Protein 1MOF (pdb70)

InterPro domains:
  IPR008981 F-MuLV receptor-binding [G3DSA:3.90.310.10] (42-267)
  IPR008981 F-MuLV receptor-binding [SSF49830] (42-273)
  IPR018154 TLV/ENV coat polyprotein [PF00429] (26-640)
  IPR018154 TLV/ENV coat polyprotein [PTHR10424] (219-652)

Foldseek 3Di:
DVVVVVVVVVVVVVVVVVVVVVVVVVQVVQQVVCVVVPGDCSVVVHDDDDDDD

Nearest PDB structures (foldseek):
  7s94-assembly2_E  TM=9.804E-01  e=1.054E-05  Sus scrofa
  4jgs-assembly1_E  TM=9.939E-01  e=1.323E-05  Mus musculus
  4jgs-assembly1_G  TM=9.899E-01  e=1.790E-05  Mus musculus
  4jgs-assembly2_I  TM=9.888E-01  e=2.082E-05  Mus musculus
  6rx1-assembly1_A  TM=9.873E-01  e=5.217E-03  Homo sapiens

Structure (mmCIF, N/CA/C/O backbone):
data_1MOF
#
_entry.id   1MOF
#
_cell.length_a   53.100
_cell.length_b   53.100
_cell.length_c   53.100
_cell.angle_alpha   90.00
_cell.angle_beta   90.00
_cell.angle_gamma   90.00
#
_symmetry.space_group_name_H-M   'P 21 3'
#
loop_
_entity.id
_entity.type
_entity.pdbx_description
1 polymer 'MOLONEY MURINE LEUKEMIA VIRUS P15'
2 non-polymer 'CHLORIDE ION'
3 water water
#
loop_
_atom_site.group_PDB
_atom_site.id
_atom_site.type_symbol
_atom_site.label_atom_id
_atom_site.label_alt_id
_atom_site.label_comp_id
_atom_site.label_asym_id
_atom_site.label_entity_id
_atom_site.label_seq_id
_atom_site.pdbx_PDB_ins_code
_atom_site.Cartn_x
_atom_site.Cartn_y
_atom_site.Cartn_z
_atom_site.occupancy
_atom_site.B_iso_or_equiv
_atom_site.auth_seq_id
_atom_site.auth_comp_id
_atom_site.auth_asym_id
_atom_site.auth_atom_id
_atom_site.pdbx_PDB_model_num
ATOM 1 N N . ASP A 1 3 ? 46.116 47.358 56.720 1.00 37.67 46 ASP A N 1
ATOM 2 C CA . ASP A 1 3 ? 45.623 48.165 55.607 1.00 37.43 46 ASP A CA 1
ATOM 3 C C . ASP A 1 3 ? 46.201 47.702 54.276 1.00 34.73 46 ASP A C 1
ATOM 4 O O . ASP A 1 3 ? 45.430 47.459 53.340 1.00 32.74 46 ASP A O 1
ATOM 10 N N . LEU A 1 4 ? 47.544 47.591 54.139 1.00 31.75 47 LEU A N 1
ATOM 11 C CA . LEU A 1 4 ? 48.092 46.858 52.990 1.00 29.93 47 LEU A CA 1
ATOM 12 C C . LEU A 1 4 ? 47.710 45.374 53.110 1.00 27.68 47 LEU A C 1
ATOM 13 O O . LEU A 1 4 ? 47.426 44.742 52.082 1.00 24.82 47 LEU A O 1
ATOM 19 N N . ARG A 1 5 ? 47.674 44.822 54.349 1.00 24.47 48 ARG A N 1
ATOM 20 C CA . ARG A 1 5 ? 47.167 43.465 54.548 1.00 24.36 48 ARG A CA 1
ATOM 21 C C . ARG A 1 5 ? 45.713 43.302 54.160 1.00 23.10 48 ARG A C 1
ATOM 22 O O . ARG A 1 5 ? 45.331 42.275 53.588 1.00 21.81 48 ARG A O 1
ATOM 36 N N . GLU A 1 6 ? 44.900 44.352 54.328 1.00 21.87 49 GLU A N 1
ATOM 37 C CA . GLU A 1 6 ? 43.499 44.212 53.920 1.00 21.74 49 GLU A CA 1
ATOM 38 C C . GLU A 1 6 ? 43.353 44.185 52.396 1.00 19.08 49 GLU A C 1
ATOM 39 O O . GLU A 1 6 ? 42.510 43.453 51.863 1.00 19.71 49 GLU A O 1
ATOM 46 N N . VAL A 1 7 ? 44.138 45.003 51.681 1.00 17.01 50 VAL A N 1
ATOM 47 C CA . VAL A 1 7 ? 44.173 44.934 50.220 1.00 16.03 50 VAL A CA 1
ATOM 48 C C . VAL A 1 7 ? 44.658 43.563 49.749 1.00 15.34 50 VAL A C 1
ATOM 49 O O . VAL A 1 7 ? 44.071 42.985 48.830 1.00 13.16 50 VAL A O 1
ATOM 54 N N . GLU A 1 8 ? 45.711 43.017 50.380 1.00 13.45 51 GLU A N 1
ATOM 55 C CA . GLU A 1 8 ? 46.160 41.668 49.990 1.00 14.17 51 GLU A CA 1
A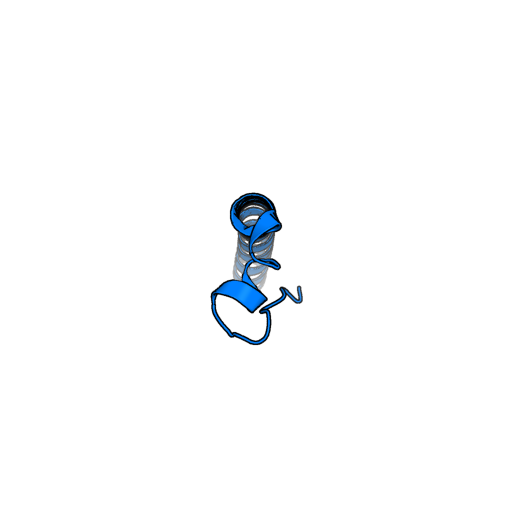TOM 56 C C . GLU A 1 8 ? 45.107 40.596 50.245 1.00 12.89 51 GLU A C 1
ATOM 57 O O . GLU A 1 8 ? 44.888 39.779 49.359 1.00 12.45 51 GLU A O 1
ATOM 64 N N . LYS A 1 9 ? 44.425 40.608 51.396 1.00 11.97 52 LYS A N 1
ATOM 65 C CA . LYS A 1 9 ? 43.315 39.690 51.599 1.00 13.54 52 LYS A CA 1
ATOM 66 C C . LYS A 1 9 ? 42.195 39.794 50.558 1.00 12.71 52 LYS A C 1
ATOM 67 O O . LYS A 1 9 ? 41.610 38.774 50.132 1.00 12.43 52 LYS A O 1
ATOM 77 N N . SER A 1 10 ? 41.877 41.004 50.083 1.00 10.35 53 SER A N 1
ATOM 78 C CA . SER A 1 10 ? 40.828 41.171 49.054 1.00 11.07 53 SER A CA 1
ATOM 79 C C . SER A 1 10 ? 41.248 40.541 47.730 1.00 10.9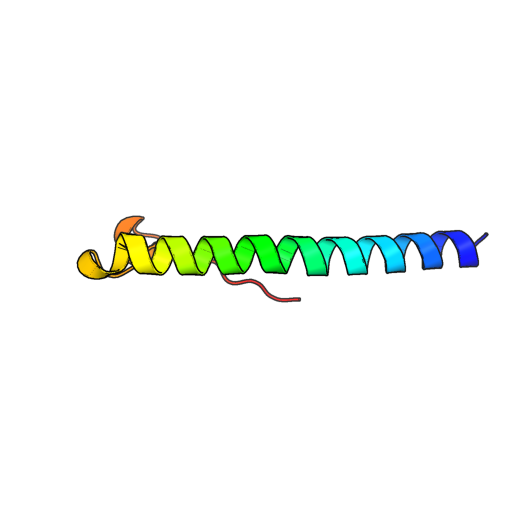9 53 SER A C 1
ATOM 80 O O . SER A 1 10 ? 40.435 39.917 47.031 1.00 13.06 53 SER A O 1
ATOM 85 N N . ILE A 1 11 ? 42.548 40.680 47.389 1.00 9.84 54 ILE A N 1
ATOM 86 C CA . ILE A 1 11 ? 43.069 40.077 46.178 1.00 10.01 54 ILE A CA 1
ATOM 87 C C . ILE A 1 11 ? 43.036 38.571 46.385 1.00 11.61 54 ILE A C 1
ATOM 88 O O . ILE A 1 11 ? 42.556 37.905 45.470 1.00 11.14 54 ILE A O 1
ATOM 94 N N . SER A 1 12 ? 43.492 37.975 47.503 1.00 11.25 55 SER A N 1
ATOM 95 C CA . SER A 1 12 ? 43.319 36.526 47.654 1.00 11.98 55 SER A CA 1
ATOM 96 C C . SER A 1 12 ? 41.851 36.058 47.540 1.00 11.96 55 SER A C 1
ATOM 97 O O . SER A 1 12 ? 41.571 35.006 46.948 1.00 13.14 55 SER A O 1
ATOM 102 N N . ASN A 1 13 ? 40.885 36.776 48.117 1.00 11.74 56 ASN A N 1
ATOM 103 C CA . ASN A 1 13 ? 39.483 36.358 47.980 1.00 14.31 56 ASN A CA 1
ATOM 104 C C . ASN A 1 13 ? 38.962 36.371 46.524 1.00 14.42 56 ASN A C 1
ATOM 105 O O . ASN A 1 13 ? 38.254 35.481 46.011 1.00 12.69 56 ASN A O 1
ATOM 113 N N . LEU A 1 14 ? 39.441 37.427 45.849 1.00 14.86 57 LEU A N 1
ATOM 114 C CA . LEU A 1 14 ? 39.089 37.659 44.475 1.00 14.05 57 LEU A CA 1
ATOM 115 C C . LEU A 1 14 ? 39.696 36.568 43.590 1.00 14.16 57 LEU A C 1
ATOM 116 O O . LEU A 1 14 ? 39.014 36.039 42.706 1.00 12.96 57 LEU A O 1
ATOM 122 N N . GLU A 1 15 ? 40.960 36.171 43.827 1.00 13.17 58 GLU A N 1
ATOM 123 C CA . GLU A 1 15 ? 41.582 35.013 43.147 1.00 12.34 58 GLU A CA 1
ATOM 124 C C . GLU A 1 15 ? 40.822 33.699 43.393 1.00 13.90 58 GLU A C 1
ATOM 125 O O . GLU A 1 15 ? 40.667 32.889 42.481 1.00 13.43 58 GLU A O 1
ATOM 132 N N . LYS A 1 16 ? 40.323 33.461 44.636 1.00 13.65 59 LYS A N 1
ATOM 133 C CA . LYS A 1 16 ? 39.576 32.230 44.893 1.00 14.15 59 LYS A CA 1
ATOM 134 C C . LYS A 1 16 ? 38.263 32.317 44.140 1.00 14.58 59 LYS A C 1
ATOM 135 O O . LYS A 1 16 ? 37.750 31.311 43.658 1.00 14.43 59 LYS A O 1
ATOM 145 N N . SER A 1 17 ? 37.642 33.517 44.066 1.00 11.91 60 SER A N 1
ATOM 146 C CA . SER A 1 17 ? 36.411 33.627 43.291 1.00 14.47 60 SER A CA 1
ATOM 147 C C . SER A 1 17 ? 36.534 33.324 41.796 1.00 13.20 60 SER A C 1
ATOM 148 O O . SER A 1 17 ? 35.664 32.654 41.219 1.00 15.19 60 SER A O 1
ATOM 153 N N . LEU A 1 18 ? 37.597 33.856 41.191 1.00 12.91 61 LEU A N 1
ATOM 154 C CA . LEU A 1 18 ? 37.845 33.671 39.766 1.00 13.95 61 LEU A CA 1
ATOM 155 C C . LEU A 1 18 ? 38.130 32.198 39.508 1.00 14.23 61 LEU A C 1
ATOM 156 O O . LEU A 1 18 ? 37.672 31.669 38.485 1.00 15.34 61 LEU A O 1
ATOM 162 N N . THR A 1 19 ? 38.875 31.509 40.396 1.00 14.54 62 THR A N 1
ATOM 163 C CA . THR A 1 19 ? 39.123 30.073 40.268 1.00 14.28 62 THR A CA 1
ATOM 164 C C . THR A 1 19 ? 37.789 29.334 40.250 1.00 13.72 62 THR A C 1
ATOM 165 O O . THR A 1 19 ? 37.534 28.540 39.343 1.00 12.70 62 THR A O 1
ATOM 171 N N . SER A 1 20 ? 36.893 29.598 41.205 1.00 11.95 63 SER A N 1
ATOM 172 C CA . SER A 1 20 ? 35.555 28.998 41.236 1.00 12.60 63 SER A CA 1
ATOM 173 C C . SER A 1 20 ? 34.733 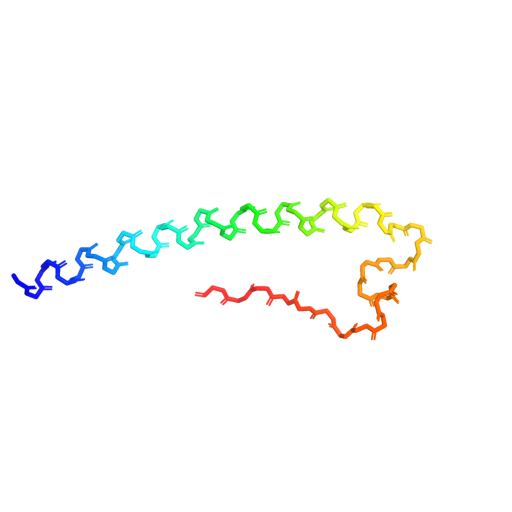29.242 39.960 1.00 12.30 63 SER A C 1
ATOM 174 O O . SER A 1 20 ? 34.152 28.325 39.358 1.00 13.50 63 SER A O 1
ATOM 179 N N . LEU A 1 21 ? 34.705 30.521 39.562 1.00 11.89 64 LEU A N 1
ATOM 180 C CA . LEU A 1 21 ? 33.967 30.882 38.338 1.00 11.14 64 LEU A CA 1
ATOM 181 C C . LEU A 1 21 ? 34.597 30.167 37.156 1.00 12.58 64 LEU A C 1
ATOM 182 O O . LEU A 1 21 ? 33.853 29.605 36.353 1.00 12.20 64 LEU A O 1
ATOM 188 N N . SER A 1 22 ? 35.919 30.038 37.048 1.00 11.13 65 SER A N 1
ATOM 189 C CA . SER A 1 22 ? 36.505 29.397 35.883 1.00 11.53 65 SER A CA 1
ATOM 190 C C . SER A 1 22 ? 36.117 27.922 35.892 1.00 12.04 65 SER A C 1
ATOM 191 O O . SER A 1 22 ? 36.008 27.333 34.803 1.00 13.28 65 SER A O 1
ATOM 196 N N . GLU A 1 23 ? 35.859 27.276 37.049 1.00 11.37 66 GLU A N 1
ATOM 197 C CA . GLU A 1 23 ? 35.427 25.877 36.993 1.00 13.84 66 GLU A CA 1
ATOM 198 C C . GLU A 1 23 ? 34.052 25.755 36.373 1.00 12.70 66 GLU A C 1
A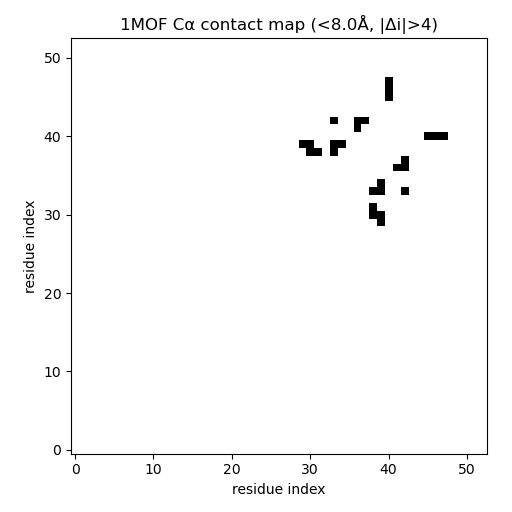TOM 199 O O . GLU A 1 23 ? 33.810 24.819 35.603 1.00 13.64 66 GLU A O 1
ATOM 206 N N . VAL A 1 24 ? 33.181 26.729 36.650 1.00 12.43 67 VAL A N 1
ATOM 207 C CA . VAL A 1 24 ? 31.852 26.739 36.035 1.00 11.18 67 VAL A CA 1
ATOM 208 C C . VAL A 1 24 ? 32.009 26.967 34.528 1.00 11.77 67 VAL A C 1
ATOM 209 O O . VAL A 1 24 ? 31.383 26.243 33.746 1.00 11.41 67 VAL A O 1
ATOM 214 N N . VAL A 1 25 ? 32.842 27.917 34.094 1.00 8.70 68 VAL A N 1
ATOM 215 C CA . VAL A 1 25 ? 33.016 28.233 32.666 1.00 8.52 68 VAL A CA 1
ATOM 216 C C . VAL A 1 25 ? 33.539 27.056 31.868 1.00 8.28 68 VAL A C 1
ATOM 217 O O . VAL A 1 25 ? 33.017 26.719 30.791 1.00 8.30 68 VAL A O 1
ATOM 222 N N . LEU A 1 26 ? 34.570 26.371 32.399 1.00 9.30 69 LEU A N 1
ATOM 223 C CA . LEU A 1 26 ? 35.151 25.250 31.662 1.00 9.11 69 LEU A CA 1
ATOM 224 C C . LEU A 1 26 ? 34.214 24.067 31.597 1.00 9.00 69 LEU A C 1
ATOM 225 O O . LEU A 1 26 ? 34.229 23.400 30.565 1.00 10.44 69 LEU A O 1
ATOM 231 N N . GLN A 1 27 ? 33.396 23.788 32.643 1.00 9.21 70 GLN A N 1
ATOM 232 C CA . GLN A 1 27 ? 32.381 22.743 32.601 1.00 9.55 70 GLN A CA 1
ATOM 233 C C . GLN A 1 27 ? 31.309 23.106 31.522 1.00 10.33 70 GLN A C 1
ATOM 234 O O . GLN A 1 27 ? 30.844 22.255 30.766 1.00 10.00 70 GLN A O 1
ATOM 243 N N . ASN A 1 28 ? 30.908 24.384 31.407 1.00 10.63 71 ASN A N 1
ATOM 244 C CA . ASN A 1 28 ? 30.006 24.870 30.344 1.00 9.90 71 ASN A CA 1
ATOM 245 C C . ASN A 1 28 ? 30.633 24.601 28.983 1.00 10.28 71 ASN A C 1
ATOM 246 O O . ASN A 1 28 ? 29.933 24.135 28.078 1.00 8.33 71 ASN A O 1
ATOM 254 N N . ARG A 1 29 ? 31.959 24.843 28.834 1.00 9.83 72 ARG A N 1
ATOM 255 C CA . ARG A 1 29 ? 32.641 24.570 27.567 1.00 10.32 72 ARG A CA 1
ATOM 256 C C . ARG A 1 29 ? 32.612 23.093 27.191 1.00 10.06 72 ARG A C 1
ATOM 257 O O . ARG A 1 29 ? 32.340 22.754 26.021 1.00 9.28 72 ARG A O 1
ATOM 271 N N . ARG A 1 30 ? 32.829 22.220 28.178 1.00 9.32 73 ARG A N 1
ATOM 272 C CA . ARG A 1 30 ? 32.734 20.791 27.928 1.00 10.75 73 ARG A CA 1
ATOM 273 C C . ARG A 1 30 ? 31.307 20.363 27.512 1.00 11.21 73 ARG A C 1
ATOM 274 O O . ARG A 1 30 ? 31.135 19.472 26.651 1.00 11.57 73 ARG A O 1
ATOM 288 N N . GLY A 1 31 ? 30.261 20.987 28.113 1.00 11.35 74 GLY A N 1
ATOM 289 C CA . GLY A 1 31 ? 28.873 20.767 27.690 1.00 11.25 74 GLY A CA 1
ATOM 290 C C . GLY A 1 31 ? 28.688 21.203 26.233 1.00 11.06 74 GLY A C 1
ATOM 291 O O . GLY A 1 31 ? 28.119 20.464 25.437 1.00 13.36 74 GLY A O 1
ATOM 293 N N . LEU A 1 32 ? 29.193 22.381 25.826 1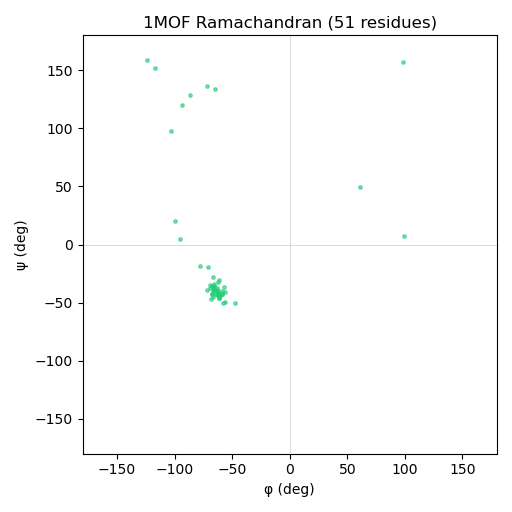.00 9.73 75 LEU A N 1
ATOM 294 C CA . LEU A 1 32 ? 29.068 22.806 24.437 1.00 10.85 75 LEU A CA 1
ATOM 295 C C . LEU A 1 32 ? 29.859 21.922 23.465 1.00 10.97 75 LEU A C 1
ATOM 296 O O . LEU A 1 32 ? 29.383 21.633 22.356 1.00 11.33 75 LEU A O 1
ATOM 302 N N . ASP A 1 33 ? 31.057 21.442 23.869 1.00 11.49 76 ASP A N 1
ATOM 303 C CA . ASP A 1 33 ? 31.826 20.497 23.060 1.00 13.54 76 ASP A CA 1
ATOM 304 C C . ASP A 1 33 ? 30.991 19.243 22.819 1.00 14.00 76 ASP A C 1
ATOM 305 O O . ASP A 1 33 ? 30.974 18.767 21.675 1.00 14.64 76 ASP A O 1
ATOM 311 N N . LEU A 1 34 ? 30.286 18.716 23.838 1.00 12.90 77 LEU A N 1
ATOM 312 C CA . LEU A 1 34 ? 29.415 17.580 23.584 1.00 13.27 77 LEU A CA 1
ATOM 313 C C . LEU A 1 34 ? 28.200 17.915 22.690 1.00 12.43 77 LEU A C 1
ATOM 314 O O . LEU A 1 34 ? 27.847 17.178 21.756 1.00 12.75 77 LEU A O 1
ATOM 320 N N . LEU A 1 35 ? 27.519 19.051 22.900 1.00 11.36 78 LEU A N 1
ATOM 321 C CA . LEU A 1 35 ? 26.381 19.411 22.028 1.00 11.41 78 LEU A CA 1
ATOM 322 C C . LEU A 1 35 ? 26.775 19.599 20.558 1.00 11.13 78 LEU A C 1
ATOM 323 O O . LEU A 1 35 ? 25.981 19.362 19.638 1.00 11.86 78 LEU A O 1
ATOM 329 N N . PHE A 1 36 ? 28.007 20.033 20.330 1.00 10.12 79 PHE A N 1
ATOM 330 C CA . PHE A 1 36 ? 28.505 20.228 18.987 1.00 11.63 79 PHE A CA 1
ATOM 331 C C . PHE A 1 36 ? 29.394 19.091 18.453 1.00 11.13 79 PHE A C 1
ATOM 332 O O . PHE A 1 36 ? 30.105 19.272 17.459 1.00 11.59 79 PHE A O 1
ATOM 341 N N . LEU A 1 37 ? 29.338 17.886 19.015 1.00 11.59 80 LEU A N 1
ATOM 342 C CA . LEU A 1 37 ? 30.217 16.802 18.620 1.00 12.99 80 LEU A CA 1
ATOM 343 C C . LEU A 1 37 ? 30.067 16.404 17.150 1.00 14.15 80 LEU A C 1
ATOM 344 O O . LEU A 1 37 ? 31.058 16.244 16.444 1.00 13.52 80 LEU A O 1
ATOM 350 N N . LYS A 1 38 ? 28.811 16.309 16.715 1.00 12.89 81 LYS A N 1
ATOM 351 C CA . LYS A 1 38 ? 28.577 15.907 15.349 1.00 15.94 81 LYS A CA 1
ATOM 352 C C . LYS A 1 38 ? 28.960 16.983 14.370 1.00 16.98 81 LYS A C 1
ATOM 353 O O . LYS A 1 38 ? 29.145 16.611 13.214 1.00 19.69 81 LYS A O 1
ATOM 363 N N . GLU A 1 39 ? 29.084 18.262 14.767 1.00 15.98 82 GLU A N 1
ATOM 364 C CA . GLU A 1 39 ? 29.345 19.339 13.808 1.00 17.29 82 GLU A CA 1
ATOM 365 C C . GLU A 1 39 ? 30.804 19.699 13.662 1.00 17.91 82 GLU A C 1
ATOM 366 O O . GLU A 1 39 ? 31.162 20.711 13.048 1.00 21.32 82 GLU A O 1
ATOM 373 N N . GLY A 1 40 ? 31.670 18.952 14.319 1.00 17.24 83 GLY A N 1
ATOM 374 C CA . GLY A 1 40 ? 33.085 19.238 14.273 1.00 16.85 83 GLY A CA 1
ATOM 375 C C . GLY A 1 40 ? 33.545 19.990 15.488 1.00 15.60 83 GLY A C 1
ATOM 376 O O . GLY A 1 40 ? 34.698 20.423 15.538 1.00 17.88 83 GLY A O 1
ATOM 378 N N . GLY A 1 41 ? 32.688 20.180 16.503 1.00 15.04 84 GLY A N 1
ATOM 379 C CA . GLY A 1 41 ? 33.097 20.909 17.706 1.00 13.75 84 GLY A CA 1
ATOM 380 C C . GLY A 1 41 ? 32.652 22.385 17.694 1.00 14.16 84 GLY A C 1
ATOM 381 O O . GLY A 1 41 ? 32.293 22.973 16.666 1.00 14.76 84 GLY A O 1
ATOM 383 N N . LEU A 1 42 ? 32.553 22.975 18.897 1.00 12.46 85 LEU A N 1
ATOM 384 C CA . LEU A 1 42 ? 32.176 24.373 19.062 1.00 13.05 85 LEU A CA 1
ATOM 385 C C . LEU A 1 42 ? 32.872 25.418 18.181 1.00 13.67 85 LEU A C 1
ATOM 386 O O . LEU A 1 42 ? 32.224 26.266 17.551 1.00 13.64 85 LEU A O 1
ATOM 392 N N . CYS A 1 43 ? 34.210 25.372 18.136 1.00 12.65 86 CYS A N 1
ATOM 393 C CA . CYS A 1 43 ? 34.918 26.350 17.300 1.00 14.17 86 CYS A CA 1
ATOM 394 C C . CYS A 1 43 ? 34.700 26.201 15.781 1.00 15.06 86 CYS A C 1
ATOM 395 O O . CYS A 1 43 ? 34.508 27.186 15.039 1.00 16.51 86 CYS A O 1
ATOM 399 N N . ALA A 1 44 ? 34.684 24.933 15.33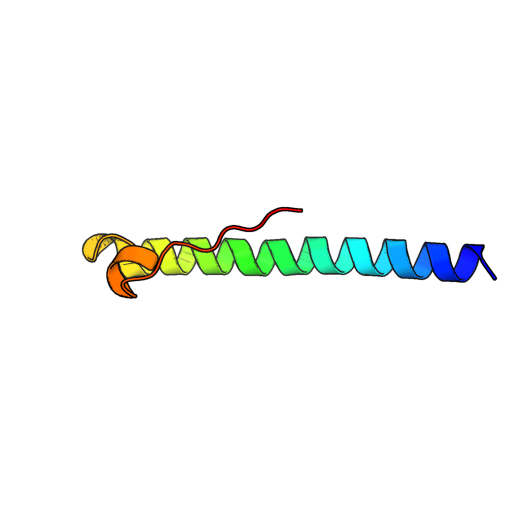6 1.00 14.12 87 ALA A N 1
ATOM 400 C CA . ALA A 1 44 ? 34.471 24.614 13.933 1.00 14.81 87 ALA A CA 1
ATOM 401 C C . ALA A 1 44 ? 33.057 25.065 13.558 1.00 14.95 87 ALA A C 1
ATOM 402 O O . ALA A 1 44 ? 32.810 25.653 12.517 1.00 16.28 87 ALA A O 1
ATOM 405 N N . ALA A 1 45 ? 32.048 24.834 14.401 1.00 14.91 88 ALA A N 1
ATOM 406 C CA . ALA A 1 45 ? 30.688 25.321 14.129 1.00 15.40 88 ALA A CA 1
ATOM 407 C C . ALA A 1 45 ? 30.556 26.868 14.140 1.00 16.14 88 ALA A C 1
ATOM 408 O O . ALA A 1 45 ? 29.776 27.461 13.365 1.00 16.37 88 ALA A O 1
ATOM 411 N N . LEU A 1 46 ? 31.299 27.599 14.982 1.00 15.30 89 LEU A N 1
ATOM 412 C CA . LEU A 1 46 ? 31.259 29.060 14.961 1.00 15.36 89 LEU A CA 1
ATOM 413 C C . LEU A 1 46 ? 32.067 29.708 13.829 1.00 16.75 89 LEU A C 1
ATOM 414 O O . LEU A 1 46 ? 31.878 30.894 13.503 1.00 17.30 89 LEU A O 1
ATOM 420 N N . LYS A 1 47 ? 32.983 28.876 13.282 1.00 16.67 90 LYS A N 1
ATOM 421 C CA . LYS A 1 47 ? 34.021 29.249 12.320 1.00 18.75 90 LYS A CA 1
ATOM 422 C C . LYS A 1 47 ? 34.903 30.283 13.022 1.00 18.46 90 LYS A C 1
ATOM 423 O O . LYS A 1 47 ? 35.067 31.439 12.587 1.00 18.88 90 LYS A O 1
ATOM 433 N N . GLU A 1 48 ? 35.333 29.936 14.253 1.00 18.51 91 GLU A N 1
ATOM 434 C CA . GLU A 1 48 ? 36.241 30.786 15.037 1.00 18.55 91 GLU A CA 1
ATOM 435 C C . GLU A 1 48 ? 37.516 30.086 15.463 1.00 19.09 91 GLU A C 1
ATOM 436 O O . GLU A 1 48 ? 37.564 28.862 15.518 1.00 19.69 91 GLU A O 1
ATOM 443 N N . GLU A 1 49 ? 38.574 30.823 15.793 1.00 19.44 92 GLU A N 1
ATOM 444 C CA . GLU A 1 49 ? 39.750 30.191 16.403 1.00 21.12 92 GLU A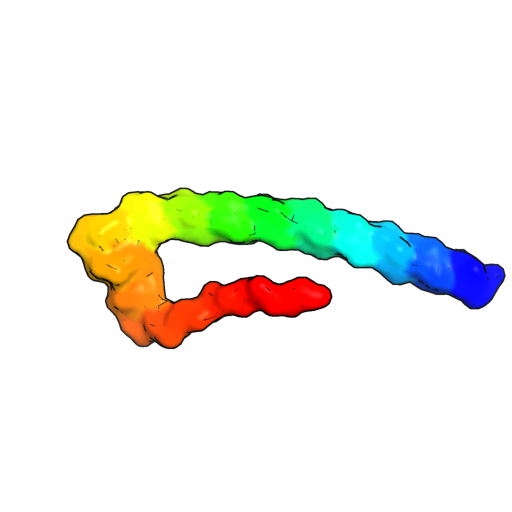 CA 1
ATOM 445 C C . GLU A 1 49 ? 39.271 29.849 17.824 1.00 20.62 92 GLU A C 1
ATOM 446 O O . GLU A 1 49 ? 38.590 30.697 18.413 1.00 19.10 92 GLU A O 1
ATOM 453 N N . CYS A 1 50 ? 39.508 28.701 18.451 1.00 20.09 93 CYS A N 1
ATOM 454 C CA . CYS A 1 50 ? 39.090 28.481 19.841 1.00 20.93 93 CYS A CA 1
ATOM 455 C C . CYS A 1 50 ? 39.735 29.343 20.906 1.00 20.68 93 CYS A C 1
ATOM 456 O O . CYS A 1 50 ? 40.976 29.450 20.932 1.00 20.80 93 CYS A O 1
ATOM 460 N N . ALA A 1 51 ? 38.908 29.893 21.811 1.00 19.08 94 ALA A N 1
ATOM 461 C CA . ALA A 1 51 ? 39.433 30.569 22.981 1.00 20.54 94 ALA A CA 1
ATOM 462 C C . ALA A 1 51 ? 39.668 29.548 24.117 1.00 21.18 94 ALA A C 1
ATOM 463 O O . ALA A 1 51 ? 38.830 28.716 24.448 1.00 22.72 94 ALA A O 1
ATOM 466 N N . PHE A 1 52 ? 40.885 29.596 24.671 1.00 23.22 95 PHE A N 1
ATOM 467 C CA . PHE A 1 52 ? 41.264 28.794 25.846 1.00 24.93 95 PHE A CA 1
ATOM 468 C C . PHE A 1 52 ? 41.623 29.679 27.035 1.00 26.13 95 PHE A C 1
ATOM 469 O O . PHE A 1 52 ? 42.020 30.857 26.912 1.00 24.58 95 PHE A O 1
ATOM 478 N N . TYR A 1 53 ? 41.392 29.108 28.215 1.00 26.56 96 TYR A N 1
ATOM 479 C CA . TYR A 1 53 ? 41.728 29.815 29.443 1.00 31.22 96 TYR A CA 1
ATOM 480 C C . TYR A 1 53 ? 43.121 29.516 30.028 1.00 35.94 96 TYR A C 1
ATOM 481 O O . TYR A 1 53 ? 43.466 28.368 30.341 1.00 34.82 96 TYR A O 1
ATOM 492 N N . ALA A 1 54 ? 43.876 30.633 30.111 1.00 40.51 97 ALA A N 1
ATOM 493 C CA . ALA A 1 54 ? 45.204 30.695 30.758 1.00 47.49 97 ALA A CA 1
ATOM 494 C C . ALA A 1 54 ? 45.276 31.343 32.184 1.00 51.66 97 ALA A C 1
ATOM 495 O O . ALA A 1 54 ? 45.303 32.572 32.341 1.00 53.22 97 ALA A O 1
ATOM 498 N N . ASP A 1 55 ? 45.279 30.590 33.310 1.00 54.55 98 ASP A N 1
ATOM 499 C CA . ASP A 1 55 ? 45.369 31.116 34.715 1.00 56.80 98 ASP A CA 1
ATOM 500 C C . ASP A 1 55 ? 46.460 32.162 35.072 1.00 57.45 98 ASP A C 1
ATOM 501 O O . ASP A 1 55 ? 46.627 32.694 36.175 1.00 57.95 98 ASP A O 1
#

CATH classification: 1.10.287.210

B-factor: mean 21.07, std 11.72, range [7.27, 71.73]

Secondary structure (DSSP, 8-state):
-HHHHHHHHHHHHHHHHHHHHHHHHHH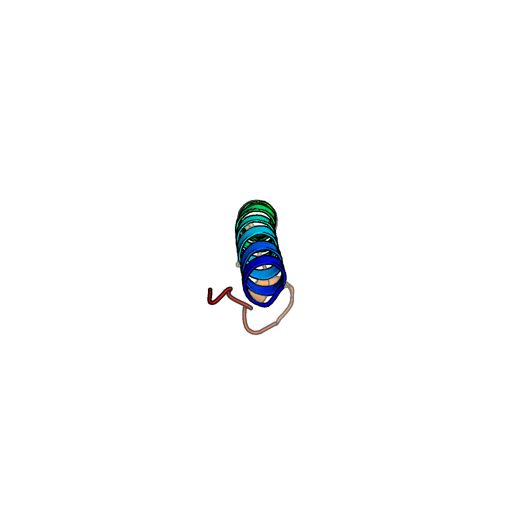HHHHHHTGGGT-HHHHHTSPPP----

Radius of gyration: 16.53 Å; Cα contacts (8 Å, |Δi|>4): 14; chains: 1; bounding box: 22×32×43 Å

Organism: Moloney murine leukemia virus (isolate Shinnick) (NCBI:txid928306)

GO terms:
  GO:0042802 identical protein binding (F, IPI)

Sequence (53 aa):
DLREVEKSISNLEKSLTSLSEVVLQNRRGLDLLFLKEGGLCAALKEECAFYAD

Solvent-accessible surface area: 4924 Å² total; per-residue (Å²): 151,132,140,101,85,66,90,65,90,47,97,124,105,136,66,102,72,64,106,17,106,82,79,72,118,90,69,143,34,72,63,127,138,59,132,185,96,57,21,16,19,50,30,94,173,106,174,54,78,179,97,97,158